Protein AF-A0A554G085-F1 (afdb_monomer)

pLDDT: mean 91.22, std 7.64, range [63.81, 97.88]

Sequence (67 aa):
MLIVFSGLPGTGKTTIAKDLAATTGAVYLRIDAIEQAIRSSGALAQDVGRSGYMVANELALSNLCIG

Foldseek 3Di:
DDDDFDDDPPPCSVVVQVVVCVVVVDDRDDLVVQQVVVVVVVPDPDHCPCVSVVVRVVVVVVVVVVD

Secondary structure (DSSP, 8-state):
-------STTSSHHHHHHHHHHHHT-----HHHHHHHHHHTT--SS--TTHHHHHHHHHHHHHHHH-

Solvent-accessible surface area (backbone atoms only — not comparable to full-atom values): 4349 Å² total; per-residue (Å²): 133,88,85,85,85,84,80,66,91,87,74,51,55,72,58,54,53,50,52,52,21,68,75,69,70,48,88,82,83,54,58,71,59,48,36,50,49,49,62,72,65,61,79,55,98,59,79,65,77,67,53,28,59,53,53,52,47,53,54,50,52,58,50,56,74,75,107

Structure (mmCIF, N/CA/C/O backbone):
data_AF-A0A554G085-F1
#
_entry.id   AF-A0A554G085-F1
#
loop_
_atom_site.group_PDB
_atom_site.id
_atom_site.type_symbol
_atom_site.label_atom_id
_atom_site.label_alt_id
_atom_site.label_comp_id
_atom_site.label_asym_id
_atom_site.label_entity_id
_atom_site.label_seq_id
_atom_site.pdbx_PDB_ins_code
_atom_site.Cartn_x
_atom_site.Cartn_y
_atom_site.Cartn_z
_atom_site.occupancy
_atom_site.B_iso_or_equiv
_atom_site.auth_seq_id
_atom_site.auth_comp_id
_atom_site.auth_asym_id
_atom_site.auth_atom_id
_atom_site.pdbx_PDB_model_num
ATOM 1 N N . MET A 1 1 ? -14.661 4.591 3.011 1.00 91.69 1 MET A N 1
ATOM 2 C CA . MET A 1 1 ? -13.797 5.689 3.516 1.00 91.69 1 MET A CA 1
ATOM 3 C C . MET A 1 1 ? -12.402 5.519 2.928 1.00 91.69 1 MET A C 1
ATOM 5 O O . MET A 1 1 ? -11.930 4.393 2.912 1.00 91.69 1 MET A O 1
ATOM 9 N N . LEU A 1 2 ? -11.753 6.584 2.441 1.00 95.31 2 LEU A N 1
ATOM 10 C CA . LEU A 1 2 ? -10.387 6.526 1.896 1.00 95.31 2 LEU A CA 1
ATOM 11 C C . LEU A 1 2 ? -9.455 7.423 2.713 1.00 95.31 2 LEU A C 1
ATOM 13 O O . LEU A 1 2 ? -9.758 8.595 2.919 1.00 95.31 2 LEU A O 1
ATOM 17 N N . ILE A 1 3 ? -8.321 6.874 3.151 1.00 95.81 3 ILE A N 1
ATOM 18 C CA . ILE A 1 3 ? -7.301 7.590 3.926 1.00 95.81 3 ILE A CA 1
ATOM 19 C C . ILE A 1 3 ? -5.974 7.486 3.177 1.00 95.81 3 ILE A C 1
ATOM 21 O O . ILE A 1 3 ? -5.497 6.387 2.899 1.00 95.81 3 ILE A O 1
ATOM 25 N N . VAL A 1 4 ? -5.377 8.633 2.851 1.00 95.50 4 VAL A N 1
ATOM 26 C CA . VAL A 1 4 ? -4.110 8.715 2.114 1.00 95.50 4 VAL A CA 1
ATOM 27 C C . VAL A 1 4 ? -3.032 9.290 3.024 1.00 95.50 4 VAL A C 1
ATOM 29 O O . VAL A 1 4 ? -3.168 10.397 3.537 1.00 95.50 4 VAL A O 1
ATOM 32 N N . PHE A 1 5 ? -1.938 8.548 3.199 1.00 94.88 5 PHE A N 1
ATOM 33 C CA . PHE A 1 5 ? -0.784 8.985 3.985 1.00 94.88 5 PHE A CA 1
ATOM 34 C C . PHE A 1 5 ? 0.308 9.555 3.073 1.00 94.88 5 PHE A C 1
ATOM 36 O O . PHE A 1 5 ? 0.842 8.844 2.223 1.00 94.88 5 PHE A O 1
ATOM 43 N N . SER A 1 6 ? 0.687 10.818 3.280 1.00 92.12 6 SER A N 1
ATOM 44 C CA . SER A 1 6 ? 1.735 11.518 2.522 1.00 92.12 6 SER A CA 1
ATOM 45 C C . SER A 1 6 ? 2.778 12.157 3.449 1.00 92.12 6 SER A C 1
ATOM 47 O O . SER A 1 6 ? 2.537 12.349 4.640 1.00 92.12 6 SER A O 1
ATOM 49 N N . GLY A 1 7 ? 3.992 12.401 2.938 1.00 92.31 7 GLY A N 1
ATOM 50 C CA . GLY A 1 7 ? 5.104 12.999 3.696 1.00 92.31 7 GLY A CA 1
ATOM 51 C C . GLY A 1 7 ? 6.478 12.399 3.374 1.00 92.31 7 GLY A C 1
ATOM 52 O O . GLY A 1 7 ? 6.574 11.344 2.748 1.00 92.31 7 GLY A O 1
ATOM 53 N N . LEU A 1 8 ? 7.551 13.040 3.845 1.00 93.38 8 LEU A N 1
ATOM 54 C CA . LEU A 1 8 ? 8.950 12.689 3.534 1.00 93.38 8 LEU A CA 1
ATOM 55 C C . LEU A 1 8 ? 9.368 11.285 4.010 1.00 93.38 8 LEU A C 1
ATOM 57 O O . LEU A 1 8 ? 8.8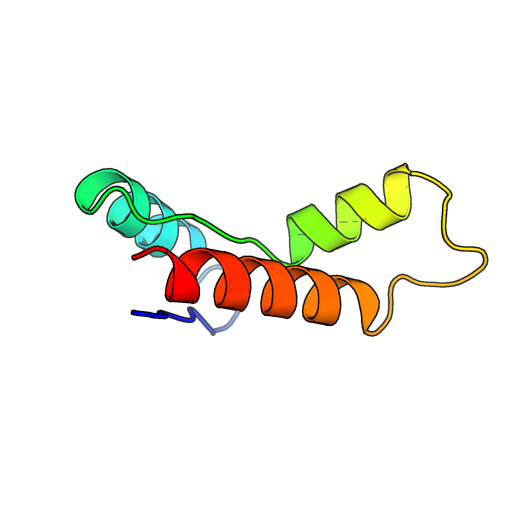01 10.786 4.984 1.00 93.38 8 LEU A O 1
ATOM 61 N N . PRO A 1 9 ? 10.359 10.623 3.383 1.00 92.25 9 PRO A N 1
A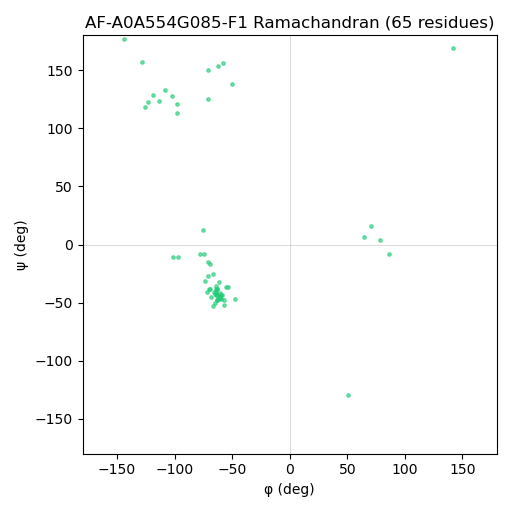TOM 62 C CA . PRO A 1 9 ? 10.892 9.349 3.872 1.00 92.25 9 PRO A CA 1
ATOM 63 C C . PRO A 1 9 ? 11.257 9.410 5.365 1.00 92.25 9 PRO A C 1
ATOM 65 O O . PRO A 1 9 ? 11.778 10.411 5.842 1.00 92.25 9 PRO A O 1
ATOM 68 N N . GLY A 1 10 ? 10.938 8.355 6.120 1.00 92.62 10 GLY A N 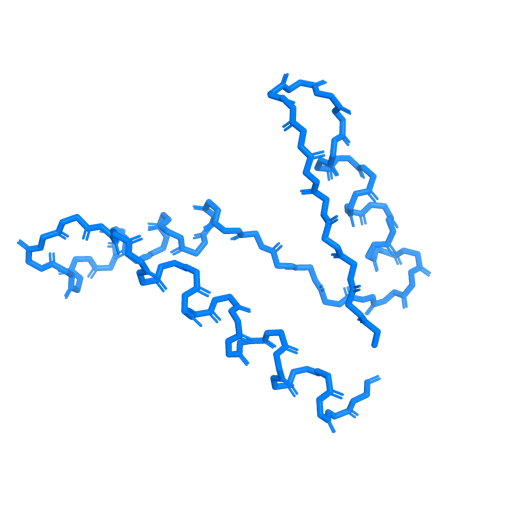1
ATOM 69 C CA . GLY A 1 10 ? 11.232 8.285 7.558 1.00 92.62 10 GLY A CA 1
ATOM 70 C C . GLY A 1 10 ? 10.189 8.897 8.508 1.00 92.62 10 GLY A C 1
ATOM 71 O O . GLY A 1 10 ? 10.269 8.640 9.701 1.00 92.62 10 GLY A O 1
ATOM 72 N N . THR A 1 11 ? 9.150 9.604 8.038 1.00 95.50 11 THR A N 1
ATOM 73 C CA . THR A 1 11 ? 8.135 10.225 8.933 1.00 95.50 11 THR A CA 1
ATOM 74 C C . THR A 1 11 ? 7.103 9.260 9.553 1.00 95.50 11 THR A C 1
ATOM 76 O O . THR A 1 11 ? 6.072 9.696 10.053 1.00 95.50 11 THR A O 1
ATOM 79 N N . GLY A 1 12 ? 7.309 7.941 9.483 1.00 94.81 12 GLY A N 1
ATOM 80 C CA . GLY A 1 12 ? 6.437 6.959 10.156 1.00 94.81 12 GLY A CA 1
ATOM 81 C C 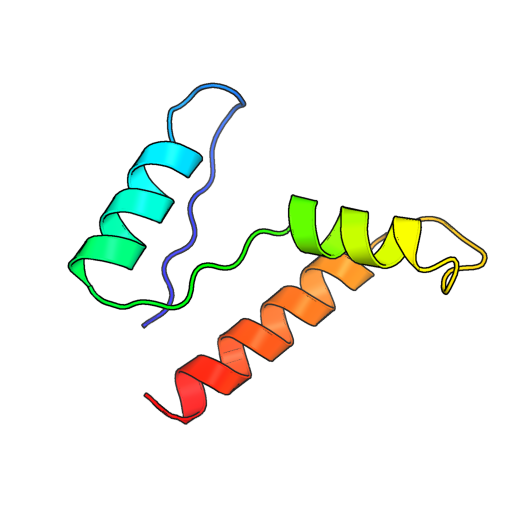. GLY A 1 12 ? 5.095 6.628 9.481 1.00 94.81 12 GLY A C 1
ATOM 82 O O . GLY A 1 12 ? 4.343 5.813 10.008 1.00 94.81 12 GLY A O 1
ATOM 83 N N . LYS A 1 13 ? 4.799 7.173 8.292 1.00 96.44 13 LYS A N 1
ATOM 84 C CA . LYS A 1 13 ? 3.552 6.911 7.527 1.00 96.44 13 LYS A CA 1
ATOM 85 C C . LYS A 1 13 ? 3.202 5.429 7.406 1.00 96.44 13 LYS A C 1
ATOM 87 O O . LYS A 1 13 ? 2.068 5.036 7.638 1.00 96.44 13 LYS A O 1
ATOM 92 N N . THR A 1 14 ? 4.190 4.606 7.055 1.00 94.56 14 THR A N 1
ATOM 93 C CA . THR A 1 14 ? 4.012 3.159 6.884 1.00 94.56 14 THR A CA 1
ATOM 94 C C . THR A 1 14 ? 3.632 2.476 8.192 1.00 94.56 14 THR A C 1
ATOM 96 O O . THR A 1 14 ? 2.848 1.533 8.173 1.00 94.56 14 THR A O 1
ATOM 99 N N . THR A 1 15 ? 4.171 2.946 9.318 1.00 96.38 15 THR A N 1
ATOM 100 C CA . THR A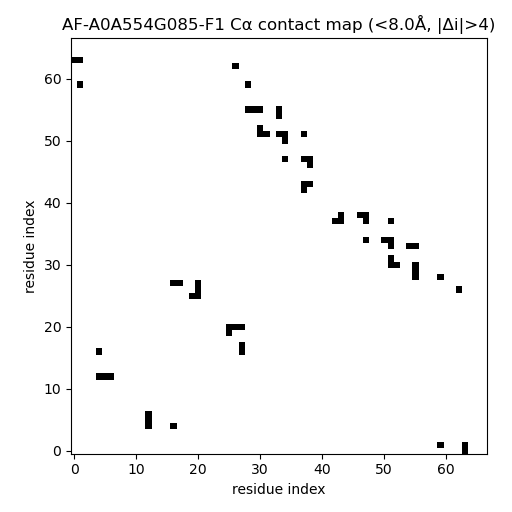 1 15 ? 3.866 2.406 10.645 1.00 96.38 15 THR A CA 1
ATOM 101 C C . THR A 1 15 ? 2.414 2.692 11.008 1.00 96.38 15 THR A C 1
ATOM 103 O O . THR A 1 15 ? 1.665 1.758 11.273 1.00 96.38 15 THR A O 1
ATOM 106 N N . ILE A 1 16 ? 1.993 3.958 10.915 1.00 96.75 16 ILE A N 1
ATOM 107 C CA . ILE A 1 16 ? 0.622 4.371 11.250 1.00 96.75 16 ILE A CA 1
ATOM 108 C C . ILE A 1 16 ? -0.396 3.720 10.309 1.00 96.75 16 ILE A C 1
ATOM 110 O O . ILE A 1 16 ? -1.421 3.228 10.762 1.00 96.75 16 ILE A O 1
ATOM 114 N N . ALA A 1 17 ? -0.114 3.664 9.005 1.00 96.50 17 ALA A N 1
ATOM 115 C CA . ALA A 1 17 ? -1.042 3.083 8.038 1.00 96.50 17 ALA A CA 1
ATOM 116 C C . ALA A 1 17 ? -1.300 1.588 8.284 1.00 96.50 17 ALA A C 1
ATOM 118 O O . ALA A 1 17 ? -2.432 1.131 8.140 1.00 96.50 17 ALA A O 1
ATOM 119 N N . LYS A 1 18 ? -0.265 0.828 8.669 1.00 96.44 18 LYS A N 1
ATOM 120 C CA . LYS A 1 18 ? -0.400 -0.596 9.007 1.00 96.44 18 LYS A CA 1
ATOM 121 C C . LYS A 1 18 ? -1.194 -0.803 10.290 1.00 96.44 18 LYS A C 1
ATOM 123 O O . LYS A 1 18 ? -2.062 -1.666 10.318 1.00 96.44 18 LYS A O 1
ATOM 128 N N . ASP A 1 19 ? -0.894 -0.020 11.321 1.00 97.75 19 ASP A N 1
ATOM 129 C CA . ASP A 1 19 ? -1.591 -0.101 12.605 1.00 97.75 19 ASP A CA 1
ATOM 130 C C . ASP A 1 19 ? -3.073 0.273 12.456 1.00 97.75 19 ASP A C 1
ATOM 132 O O . ASP A 1 19 ? -3.961 -0.458 12.892 1.00 97.75 19 ASP A O 1
ATOM 136 N N . LEU A 1 20 ? -3.366 1.342 11.708 1.00 96.94 20 LEU A N 1
ATOM 137 C CA . LEU A 1 20 ? -4.735 1.734 11.386 1.00 96.94 20 LEU A CA 1
ATOM 138 C C . LEU A 1 20 ? -5.474 0.642 10.601 1.00 96.94 20 LEU A C 1
ATOM 140 O O . LEU A 1 20 ? -6.618 0.327 10.916 1.00 96.94 20 LEU A O 1
ATOM 144 N N . ALA A 1 21 ? -4.837 0.042 9.593 1.00 96.94 21 ALA A N 1
ATOM 145 C CA . ALA A 1 21 ? -5.445 -1.043 8.825 1.00 96.94 21 ALA A CA 1
ATOM 146 C C . ALA A 1 21 ? -5.735 -2.274 9.699 1.00 96.94 21 ALA A C 1
ATOM 148 O O . ALA A 1 21 ? -6.826 -2.830 9.626 1.00 96.94 21 ALA A O 1
ATOM 149 N N . ALA A 1 22 ? -4.801 -2.660 10.573 1.00 97.38 22 ALA A N 1
ATOM 150 C CA . ALA A 1 22 ? -4.972 -3.795 11.478 1.00 97.38 22 ALA A CA 1
ATOM 151 C C . ALA A 1 22 ? -6.089 -3.563 12.511 1.00 97.38 22 ALA A C 1
ATOM 153 O O . ALA A 1 22 ? -6.875 -4.467 12.780 1.00 97.38 22 ALA A O 1
ATOM 154 N N . THR A 1 23 ? -6.179 -2.353 13.065 1.00 97.88 23 THR A N 1
ATOM 155 C CA . THR A 1 23 ? -7.182 -1.993 14.083 1.00 97.88 23 THR A CA 1
ATOM 156 C C . THR A 1 23 ? -8.588 -1.827 13.512 1.00 97.88 23 THR A C 1
ATOM 158 O O . THR A 1 23 ? -9.562 -2.110 14.203 1.00 97.88 23 THR A O 1
ATOM 161 N N . THR A 1 24 ? -8.710 -1.387 12.258 1.00 95.88 24 THR A N 1
ATOM 162 C CA . THR A 1 24 ? -10.009 -1.129 11.607 1.00 95.88 24 THR A CA 1
ATOM 163 C C . THR A 1 24 ? -10.463 -2.237 10.659 1.00 95.88 24 THR A C 1
ATOM 165 O O . THR A 1 24 ? -11.602 -2.209 10.201 1.00 95.88 24 THR A O 1
ATOM 168 N N . GLY A 1 25 ? -9.590 -3.193 10.332 1.00 94.94 25 GLY A N 1
ATOM 169 C CA . GLY A 1 25 ? -9.828 -4.173 9.269 1.00 94.94 25 GLY A CA 1
ATOM 170 C C . GLY A 1 25 ? -9.785 -3.574 7.857 1.00 94.94 25 GLY A C 1
ATOM 171 O O . GLY A 1 25 ? -10.266 -4.200 6.917 1.00 94.94 25 GLY A O 1
ATOM 172 N N . ALA A 1 26 ? -9.239 -2.364 7.688 1.00 95.81 26 ALA A N 1
ATOM 173 C CA . ALA A 1 26 ? -9.203 -1.692 6.395 1.00 95.81 26 ALA A CA 1
ATOM 174 C C . ALA A 1 26 ? -8.220 -2.349 5.413 1.00 95.81 26 ALA A C 1
ATOM 176 O O . ALA A 1 26 ? -7.163 -2.866 5.783 1.00 95.81 26 ALA A O 1
ATOM 177 N N . VAL A 1 27 ? -8.533 -2.239 4.121 1.00 95.62 27 VAL A N 1
ATOM 178 C CA . VAL A 1 27 ? -7.634 -2.669 3.048 1.00 95.62 27 VAL A CA 1
ATOM 179 C C . VAL A 1 27 ? -6.435 -1.730 2.955 1.00 95.62 27 VAL A C 1
ATOM 181 O O . VAL A 1 27 ? -6.570 -0.518 2.786 1.00 95.62 27 VAL A O 1
ATOM 184 N N . TYR A 1 28 ? -5.237 -2.308 3.034 1.00 96.06 28 TYR A N 1
ATOM 185 C CA . TYR A 1 28 ? -3.980 -1.575 2.976 1.00 96.06 28 TYR A CA 1
ATOM 186 C C . TYR A 1 28 ? -3.370 -1.610 1.569 1.00 96.06 28 TYR A C 1
ATOM 188 O O . TYR A 1 28 ? -2.918 -2.655 1.102 1.00 96.06 28 TYR A O 1
ATOM 196 N N . LEU A 1 29 ? -3.311 -0.450 0.909 1.00 95.44 29 LEU A N 1
ATOM 197 C CA . LEU A 1 29 ? -2.732 -0.290 -0.429 1.00 95.44 29 LEU A CA 1
ATOM 198 C C . LEU A 1 29 ? -1.396 0.463 -0.366 1.00 95.44 29 LEU A C 1
ATOM 200 O O . LEU A 1 29 ? -1.285 1.516 0.262 1.00 95.44 29 LEU A O 1
ATOM 204 N N . ARG A 1 30 ? -0.373 -0.062 -1.050 1.00 93.94 30 ARG A N 1
ATOM 205 C CA . ARG A 1 30 ? 0.962 0.550 -1.155 1.00 93.94 30 ARG A CA 1
ATOM 206 C C . ARG A 1 30 ? 1.363 0.721 -2.611 1.00 93.94 30 ARG A C 1
ATOM 208 O O . ARG A 1 30 ? 1.570 -0.281 -3.292 1.00 93.94 30 ARG A O 1
ATOM 215 N N . ILE A 1 31 ? 1.569 1.967 -3.035 1.00 91.19 31 ILE A N 1
ATOM 216 C CA . ILE A 1 31 ? 2.012 2.290 -4.399 1.00 91.19 31 ILE A CA 1
ATOM 217 C C . ILE A 1 31 ? 3.328 1.579 -4.727 1.00 91.19 31 ILE A C 1
ATOM 219 O O . ILE A 1 31 ? 3.357 0.801 -5.670 1.00 91.19 31 ILE A O 1
ATOM 223 N N . ASP A 1 32 ? 4.360 1.712 -3.887 1.00 90.31 32 ASP A N 1
ATOM 224 C CA . ASP A 1 32 ? 5.674 1.094 -4.136 1.00 90.31 32 ASP A CA 1
ATOM 225 C C . ASP A 1 32 ? 5.598 -0.428 -4.350 1.00 90.31 32 ASP A C 1
ATOM 227 O O . ASP A 1 32 ? 6.339 -0.991 -5.150 1.00 90.31 32 ASP A O 1
ATOM 231 N N . ALA A 1 33 ? 4.701 -1.115 -3.630 1.00 93.00 33 ALA A N 1
ATOM 232 C CA . ALA A 1 33 ? 4.541 -2.564 -3.752 1.00 93.00 33 ALA A CA 1
ATOM 233 C C . ALA A 1 33 ? 3.872 -2.943 -5.080 1.00 93.00 33 ALA A C 1
ATOM 235 O O . ALA A 1 33 ? 4.291 -3.900 -5.727 1.00 93.00 33 ALA A O 1
ATOM 236 N N . ILE A 1 34 ? 2.866 -2.169 -5.493 1.00 93.75 34 ILE A N 1
ATOM 237 C CA . ILE A 1 34 ? 2.207 -2.319 -6.792 1.00 93.75 34 ILE A CA 1
ATOM 238 C C . ILE A 1 34 ? 3.216 -2.055 -7.913 1.00 93.75 34 ILE A C 1
ATOM 240 O O . ILE A 1 34 ? 3.343 -2.866 -8.826 1.00 93.75 34 ILE A O 1
ATOM 244 N N . GLU A 1 35 ? 3.981 -0.965 -7.830 1.00 91.50 35 GLU A N 1
ATOM 245 C CA . GLU A 1 35 ? 5.000 -0.639 -8.827 1.00 91.50 35 GLU A CA 1
ATOM 246 C C . GLU A 1 35 ? 6.065 -1.731 -8.928 1.00 91.50 35 GLU A C 1
ATOM 248 O O . GLU A 1 35 ? 6.410 -2.152 -10.031 1.00 91.50 35 GLU A O 1
ATOM 253 N N . GLN A 1 36 ? 6.547 -2.239 -7.791 1.00 91.06 36 GLN A N 1
ATOM 254 C CA . GLN A 1 36 ? 7.524 -3.322 -7.768 1.00 91.06 36 GLN A CA 1
ATOM 255 C C . GLN A 1 36 ? 6.965 -4.616 -8.368 1.00 91.06 36 GLN A C 1
ATOM 257 O O . GLN A 1 36 ? 7.668 -5.283 -9.127 1.00 91.06 36 GLN A O 1
ATOM 262 N N . ALA A 1 37 ? 5.707 -4.962 -8.077 1.00 91.00 37 ALA A N 1
ATOM 263 C CA . ALA A 1 37 ? 5.049 -6.125 -8.664 1.00 91.00 37 ALA A CA 1
ATOM 264 C C . ALA A 1 37 ? 4.961 -5.992 -10.192 1.00 91.00 37 ALA A C 1
ATOM 266 O O . ALA A 1 37 ? 5.362 -6.907 -10.914 1.00 91.00 37 ALA A O 1
ATOM 267 N N . ILE A 1 38 ? 4.546 -4.823 -10.690 1.00 89.62 38 ILE A N 1
ATOM 268 C CA . ILE A 1 38 ? 4.492 -4.539 -12.126 1.00 89.62 38 ILE A CA 1
ATOM 269 C C . ILE A 1 38 ? 5.889 -4.658 -12.758 1.00 89.62 38 ILE A C 1
ATOM 271 O O . ILE A 1 38 ? 6.026 -5.357 -13.761 1.00 89.62 38 ILE A O 1
ATOM 275 N N . ARG A 1 39 ? 6.940 -4.072 -12.160 1.00 87.38 39 ARG A N 1
ATOM 276 C CA . ARG A 1 39 ? 8.330 -4.231 -12.646 1.00 87.38 39 ARG A CA 1
ATOM 277 C C . ARG A 1 39 ? 8.739 -5.702 -12.706 1.00 87.38 39 ARG A C 1
ATOM 279 O O . ARG A 1 39 ? 9.256 -6.154 -13.721 1.00 87.38 39 ARG A O 1
ATOM 286 N N . SER A 1 40 ? 8.482 -6.452 -11.634 1.00 88.12 40 SER A N 1
ATOM 287 C CA . SER A 1 40 ? 8.872 -7.864 -11.528 1.00 88.12 40 SER A CA 1
ATOM 288 C C . SER A 1 40 ? 8.136 -8.785 -12.502 1.00 88.12 40 SER A C 1
ATOM 290 O O . SER A 1 40 ? 8.676 -9.816 -12.884 1.00 88.12 40 SER A O 1
ATOM 292 N N . SER A 1 41 ? 6.931 -8.405 -12.937 1.00 86.88 41 SER A N 1
ATOM 293 C CA . SER A 1 41 ? 6.138 -9.191 -13.887 1.00 86.88 41 SER A CA 1
ATOM 294 C C . SER A 1 41 ? 6.723 -9.216 -15.303 1.00 86.88 41 SER A C 1
ATOM 296 O O . SER A 1 41 ? 6.303 -10.032 -16.117 1.00 86.88 41 SER A O 1
ATOM 298 N N . GLY A 1 42 ? 7.645 -8.300 -15.627 1.00 79.69 42 GLY A N 1
ATOM 299 C CA . GLY A 1 42 ? 8.156 -8.120 -16.989 1.00 79.69 42 GLY A CA 1
ATOM 300 C C . GLY A 1 42 ? 7.097 -7.652 -17.997 1.00 79.69 42 GLY A C 1
ATOM 301 O O . GLY A 1 42 ? 7.384 -7.580 -19.187 1.00 79.69 42 GLY A O 1
ATOM 302 N N . ALA A 1 43 ? 5.879 -7.323 -17.544 1.00 75.69 43 ALA A N 1
ATOM 303 C CA . ALA A 1 43 ? 4.751 -6.970 -18.406 1.00 75.69 43 ALA A CA 1
ATOM 304 C C . ALA A 1 43 ? 4.907 -5.606 -19.095 1.00 75.69 43 ALA A C 1
ATOM 306 O O . ALA A 1 43 ? 4.171 -5.300 -20.032 1.00 75.69 43 ALA A O 1
ATOM 307 N N . LEU A 1 44 ? 5.843 -4.774 -18.637 1.00 72.19 44 LEU A N 1
ATOM 308 C CA . LEU A 1 44 ? 6.098 -3.476 -19.238 1.00 72.19 44 LEU A CA 1
ATOM 309 C C . LEU A 1 44 ? 7.344 -3.503 -20.120 1.00 72.19 44 LEU A C 1
ATOM 311 O O . LEU A 1 44 ? 8.438 -3.827 -19.669 1.00 72.19 44 LEU A O 1
ATOM 315 N N . ALA A 1 45 ? 7.176 -3.047 -21.360 1.00 63.81 45 ALA A N 1
ATOM 316 C CA . ALA A 1 45 ? 8.281 -2.729 -22.264 1.00 63.81 45 ALA A CA 1
ATOM 317 C C . ALA A 1 45 ? 9.011 -1.412 -21.896 1.00 63.81 45 ALA A C 1
ATOM 319 O O . ALA A 1 45 ? 10.022 -1.082 -22.507 1.00 63.81 45 ALA A O 1
ATOM 320 N N . GLN A 1 46 ? 8.486 -0.640 -20.934 1.00 67.06 46 GLN A N 1
ATOM 321 C CA . GLN A 1 46 ? 8.968 0.682 -20.493 1.00 67.06 46 GLN A CA 1
ATOM 322 C C . GLN A 1 46 ? 8.793 0.839 -18.964 1.00 67.06 46 GLN A C 1
ATOM 324 O O . GLN A 1 46 ? 8.278 -0.061 -18.307 1.00 67.06 46 GLN A O 1
ATOM 329 N N . ASP A 1 47 ? 9.233 1.952 -18.366 1.00 71.38 47 ASP A N 1
ATOM 330 C CA . ASP A 1 47 ? 9.080 2.198 -16.921 1.00 71.38 47 ASP A CA 1
ATOM 331 C C . ASP A 1 47 ? 7.609 2.160 -16.448 1.00 71.38 47 ASP A C 1
ATOM 333 O O . ASP A 1 47 ? 6.681 2.437 -17.206 1.00 71.38 47 ASP A O 1
ATOM 337 N N . VAL A 1 48 ? 7.392 1.875 -15.154 1.00 76.69 48 VAL A N 1
ATOM 338 C CA . VAL A 1 48 ? 6.047 1.764 -14.539 1.00 76.69 48 VAL A CA 1
ATOM 339 C C . VAL A 1 48 ? 5.169 2.990 -14.772 1.00 76.69 48 VAL A C 1
ATOM 341 O O . VAL A 1 48 ? 3.957 2.856 -14.981 1.00 76.69 48 VAL A O 1
ATOM 344 N N . GLY A 1 49 ? 5.773 4.181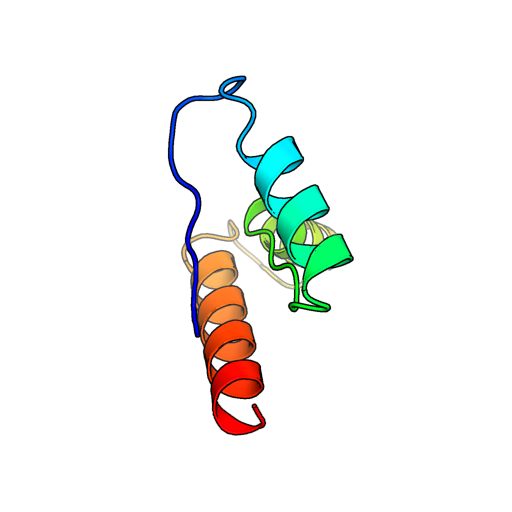 -14.768 1.00 80.38 49 GLY A N 1
ATOM 345 C CA . GLY A 1 49 ? 5.084 5.442 -15.017 1.00 80.38 49 GLY A CA 1
ATOM 346 C C . GLY A 1 49 ? 3.828 5.599 -14.155 1.00 80.38 49 GLY A C 1
ATOM 347 O O . GLY A 1 49 ? 3.849 5.404 -12.944 1.00 80.38 49 GLY A O 1
ATOM 348 N N . ARG A 1 50 ? 2.701 5.932 -14.791 1.00 84.38 50 ARG A N 1
ATOM 349 C CA . ARG A 1 50 ? 1.408 6.158 -14.114 1.00 84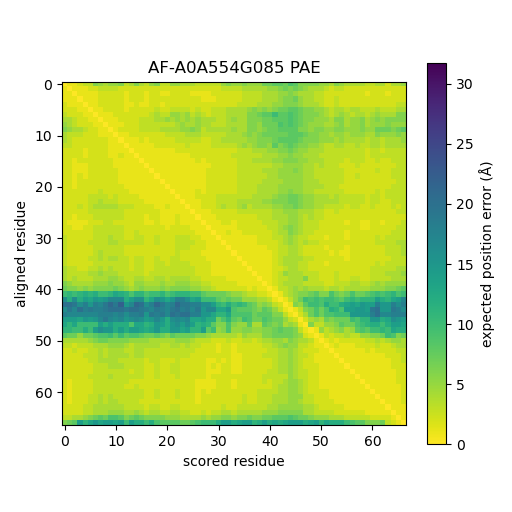.38 50 ARG A CA 1
ATOM 350 C C . ARG A 1 50 ? 0.682 4.864 -13.724 1.00 84.38 50 ARG A C 1
ATOM 352 O O . ARG A 1 50 ? -0.332 4.929 -13.032 1.00 84.38 50 ARG A O 1
ATOM 359 N N . SER A 1 51 ? 1.170 3.704 -14.162 1.00 87.81 51 SER A N 1
ATOM 360 C CA . SER A 1 51 ? 0.459 2.425 -14.034 1.00 87.81 51 SER A CA 1
ATOM 361 C C . SER A 1 51 ? 0.251 2.018 -12.578 1.00 87.81 51 SER A C 1
ATOM 363 O O . SER A 1 51 ? -0.832 1.557 -12.228 1.00 87.81 51 SER A O 1
ATOM 365 N N . GLY A 1 52 ? 1.238 2.268 -11.708 1.00 91.12 52 GLY A N 1
ATOM 366 C CA . GLY A 1 52 ? 1.116 1.989 -10.273 1.00 91.12 52 GLY A CA 1
ATOM 367 C C . GLY A 1 52 ? -0.038 2.754 -9.620 1.00 91.12 52 GLY A C 1
ATOM 368 O O . GLY A 1 52 ? -0.833 2.180 -8.877 1.00 91.12 52 GLY A O 1
ATOM 369 N N . TYR A 1 53 ? -0.187 4.034 -9.967 1.00 91.19 53 TYR A N 1
ATOM 370 C CA . TYR A 1 53 ? -1.272 4.876 -9.466 1.00 91.19 53 TYR A CA 1
ATOM 371 C C . TYR A 1 53 ? -2.640 4.487 -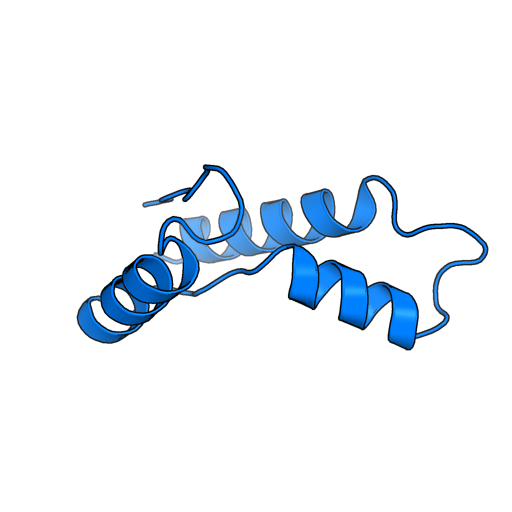10.028 1.00 91.19 53 TYR A C 1
ATOM 373 O O . TYR A 1 53 ? -3.616 4.512 -9.283 1.00 91.19 53 TYR A O 1
ATOM 381 N N . MET A 1 54 ? -2.726 4.111 -11.309 1.00 93.31 54 MET A N 1
ATOM 382 C CA . MET A 1 54 ? -3.990 3.658 -11.904 1.00 93.31 54 MET A CA 1
ATOM 383 C C . MET A 1 54 ? -4.497 2.387 -11.220 1.00 93.31 54 MET A C 1
ATOM 385 O O . MET A 1 54 ? -5.648 2.340 -10.802 1.00 93.31 54 MET A O 1
ATOM 389 N N . VAL A 1 55 ? -3.621 1.398 -11.017 1.00 94.00 55 VAL A N 1
ATOM 390 C CA . VAL A 1 55 ? -3.979 0.158 -10.311 1.00 94.00 55 VAL A CA 1
ATOM 391 C C . VAL A 1 55 ? -4.422 0.450 -8.877 1.00 94.00 55 VAL A C 1
ATOM 393 O O . VAL A 1 55 ? -5.437 -0.074 -8.426 1.00 94.00 55 VAL A O 1
ATOM 396 N N . ALA A 1 56 ? -3.701 1.312 -8.157 1.00 95.25 56 ALA A N 1
ATOM 397 C CA . ALA A 1 56 ? -4.082 1.674 -6.797 1.00 95.25 56 ALA A CA 1
ATOM 398 C C . ALA A 1 56 ? -5.440 2.390 -6.726 1.00 95.25 56 ALA A C 1
ATOM 400 O O . ALA A 1 56 ? -6.200 2.143 -5.792 1.00 95.25 56 ALA A O 1
ATOM 401 N N . ASN A 1 57 ? -5.747 3.254 -7.699 1.00 95.25 57 ASN A N 1
ATOM 402 C CA . ASN A 1 57 ? -7.030 3.948 -7.778 1.00 95.25 57 ASN A CA 1
ATOM 403 C C . ASN A 1 57 ? -8.180 2.958 -8.003 1.00 95.25 57 ASN A C 1
ATOM 405 O O . ASN A 1 57 ? -9.122 2.946 -7.219 1.00 95.25 57 ASN A O 1
ATOM 409 N N . GLU A 1 58 ? -8.051 2.067 -8.987 1.00 96.88 58 GLU A N 1
ATOM 410 C CA . GLU A 1 58 ? -9.069 1.051 -9.284 1.00 96.88 58 GLU A CA 1
ATOM 411 C C . GLU A 1 58 ? -9.307 0.104 -8.101 1.00 96.88 58 GLU A C 1
ATOM 413 O O . GLU A 1 58 ? -10.452 -0.196 -7.756 1.00 96.88 58 GLU A O 1
ATOM 418 N N . LEU A 1 59 ? -8.240 -0.325 -7.413 1.00 96.31 59 LEU A N 1
ATOM 419 C CA . LEU A 1 59 ? -8.367 -1.141 -6.203 1.00 96.31 59 LEU A CA 1
ATOM 420 C C . LEU A 1 59 ? -9.051 -0.375 -5.067 1.00 96.31 59 LEU A C 1
ATOM 422 O O . LEU A 1 59 ? -9.903 -0.937 -4.380 1.00 96.31 59 LEU A O 1
ATOM 426 N N . ALA A 1 60 ? -8.702 0.896 -4.861 1.00 96.56 60 ALA A N 1
ATOM 427 C CA . ALA A 1 60 ? -9.346 1.726 -3.850 1.00 96.56 60 ALA A CA 1
ATOM 428 C C . ALA A 1 60 ? -10.837 1.914 -4.161 1.00 96.56 60 ALA A C 1
ATOM 430 O O . ALA A 1 60 ? -11.669 1.699 -3.283 1.00 96.56 60 ALA A O 1
ATOM 431 N N . LEU A 1 61 ? -11.179 2.252 -5.406 1.00 97.25 61 LEU A N 1
ATOM 432 C CA . LEU A 1 61 ? -12.556 2.436 -5.853 1.00 97.25 61 LEU A CA 1
ATOM 433 C C . LEU A 1 61 ? -13.374 1.148 -5.698 1.00 97.25 61 LEU A C 1
ATOM 435 O O . LEU A 1 61 ? -14.457 1.183 -5.122 1.00 97.25 61 LEU A O 1
ATOM 439 N N . SER A 1 62 ? -12.823 0.008 -6.122 1.00 97.12 62 SER A N 1
ATOM 440 C CA . SER A 1 62 ? -13.492 -1.294 -6.017 1.00 97.12 62 SER A CA 1
ATOM 441 C C . SER A 1 62 ? -13.832 -1.656 -4.569 1.00 97.12 62 SER A C 1
ATOM 443 O O . SER A 1 62 ? -14.944 -2.099 -4.295 1.00 97.12 62 SER A O 1
ATOM 445 N N . ASN A 1 63 ? -12.907 -1.423 -3.630 1.00 95.69 63 ASN A N 1
ATOM 446 C CA . ASN A 1 63 ? -13.161 -1.660 -2.205 1.00 95.69 63 ASN A CA 1
ATOM 447 C C . ASN A 1 63 ? -14.165 -0.652 -1.628 1.00 95.69 63 ASN A C 1
ATOM 449 O O . ASN A 1 63 ? -15.044 -1.023 -0.861 1.00 95.69 63 ASN A O 1
ATOM 453 N N . LEU A 1 64 ? -14.101 0.618 -2.037 1.00 95.38 64 LEU A N 1
ATOM 454 C CA . LEU A 1 64 ? -15.074 1.624 -1.601 1.00 95.38 64 LEU A CA 1
ATOM 455 C C . LEU A 1 64 ? -16.509 1.298 -2.033 1.00 95.38 64 LEU A C 1
ATOM 457 O O . LEU A 1 64 ? -17.440 1.650 -1.313 1.00 95.38 64 LEU A O 1
ATOM 461 N N . CYS A 1 65 ? -16.693 0.655 -3.187 1.00 94.69 65 CYS A N 1
ATOM 462 C CA . CYS A 1 65 ? -18.012 0.278 -3.688 1.00 94.69 65 CYS A CA 1
ATOM 463 C C . CYS A 1 65 ? -18.670 -0.861 -2.898 1.00 94.69 65 CYS A C 1
ATOM 465 O O . CYS A 1 65 ? -19.897 -0.937 -2.889 1.00 94.69 65 CYS A O 1
ATOM 467 N N . ILE A 1 66 ? -17.887 -1.740 -2.263 1.00 93.25 66 ILE A N 1
ATOM 468 C CA . ILE A 1 66 ? -18.413 -2.903 -1.528 1.00 93.25 66 ILE A CA 1
ATOM 469 C C . ILE A 1 66 ? -18.545 -2.673 -0.015 1.00 93.25 66 ILE A C 1
ATOM 471 O O . ILE A 1 66 ? -19.233 -3.454 0.642 1.00 93.25 66 ILE A O 1
ATOM 475 N N . GLY A 1 67 ? -17.978 -1.579 0.506 1.00 78.00 67 GLY A N 1
ATOM 476 C CA . GLY A 1 67 ? -18.023 -1.210 1.928 1.00 78.00 67 GLY A CA 1
ATOM 477 C C . GLY A 1 67 ? -16.888 -1.801 2.749 1.00 78.00 67 GLY A C 1
ATOM 478 O O . GLY A 1 67 ? -16.956 -1.613 3.983 1.00 78.00 67 GLY A O 1
#

Radius of gyration: 13.37 Å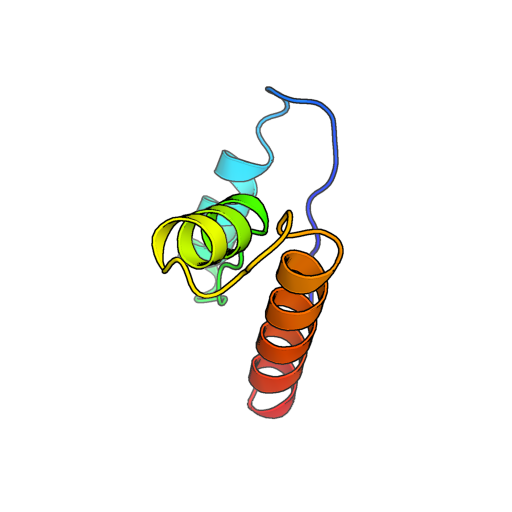; Cα contacts (8 Å, |Δi|>4): 34; chains: 1; bounding box: 30×22×36 Å

Mean predicted aligned error: 3.95 Å